Protein AF-A0A529LUB0-F1 (afdb_monomer_lite)

Radius of gyration: 24.1 Å; chains: 1; bounding box: 52×38×58 Å

pLDDT: mean 93.16, std 6.94, range [57.22, 97.5]

Structure (mmCIF, N/CA/C/O backbone):
data_AF-A0A529LUB0-F1
#
_entry.id   AF-A0A529LUB0-F1
#
loop_
_atom_site.group_PDB
_atom_site.id
_atom_site.type_symbol
_atom_site.label_atom_id
_atom_site.label_alt_id
_atom_site.label_comp_id
_atom_site.label_asym_id
_atom_site.label_entity_id
_atom_site.label_seq_id
_atom_site.pdbx_PDB_ins_code
_atom_site.Cartn_x
_atom_site.Cartn_y
_atom_site.Cartn_z
_atom_site.occupancy
_atom_site.B_iso_or_equiv
_atom_site.auth_seq_id
_atom_site.auth_comp_id
_atom_site.auth_asym_id
_atom_site.auth_atom_id
_atom_site.pdbx_PDB_model_num
ATOM 1 N N . PHE A 1 1 ? -7.857 15.208 21.594 1.00 70.44 1 PHE A N 1
ATOM 2 C CA . PHE A 1 1 ? -8.169 13.991 20.816 1.00 70.44 1 PHE A CA 1
ATOM 3 C C . PHE A 1 1 ? -9.590 13.548 21.158 1.00 70.44 1 PHE A C 1
ATOM 5 O O . PHE A 1 1 ? -9.972 13.723 22.309 1.00 70.44 1 PHE A O 1
ATOM 12 N N . GLY A 1 2 ? -10.378 13.069 20.185 1.00 84.44 2 GLY A N 1
ATOM 13 C CA . GLY A 1 2 ? -11.742 12.552 20.408 1.00 84.44 2 GLY A CA 1
ATOM 14 C C . GLY A 1 2 ? -11.768 11.057 20.763 1.00 84.44 2 GLY A C 1
ATOM 15 O O . GLY A 1 2 ? -10.728 10.397 20.701 1.00 84.44 2 GLY A O 1
ATOM 16 N N . THR A 1 3 ? -12.938 10.519 21.128 1.00 89.56 3 THR A N 1
ATOM 17 C CA . THR A 1 3 ? -13.107 9.078 21.397 1.00 89.56 3 THR A CA 1
ATOM 18 C C . THR A 1 3 ? -12.986 8.266 20.108 1.00 89.56 3 THR A C 1
ATOM 20 O O . THR A 1 3 ? -13.558 8.625 19.083 1.00 89.56 3 THR A O 1
ATOM 23 N N . ARG A 1 4 ? -12.248 7.152 20.150 1.00 91.06 4 ARG A N 1
ATOM 24 C CA . ARG A 1 4 ? -11.981 6.303 18.979 1.00 91.06 4 ARG A CA 1
ATOM 25 C C . ARG A 1 4 ? -12.997 5.164 18.854 1.00 91.06 4 ARG A C 1
ATOM 27 O O . ARG A 1 4 ? -13.138 4.374 19.786 1.00 91.06 4 ARG A O 1
ATOM 34 N N . CYS A 1 5 ? -13.550 4.969 17.659 1.00 91.50 5 CYS A N 1
ATOM 35 C CA . CYS A 1 5 ? -14.194 3.713 17.255 1.00 91.50 5 CYS A CA 1
ATOM 36 C C . CYS A 1 5 ? -13.247 2.880 16.374 1.00 91.50 5 CYS A C 1
ATOM 38 O O . CYS A 1 5 ? -12.452 3.425 15.611 1.00 91.50 5 CYS A O 1
ATOM 40 N N . GLU A 1 6 ? -13.319 1.554 16.479 1.00 92.94 6 GLU A N 1
ATOM 41 C CA . GLU A 1 6 ? -12.542 0.617 15.657 1.00 92.94 6 GLU A CA 1
ATOM 42 C C . GLU A 1 6 ? -13.488 -0.180 14.754 1.00 92.94 6 GLU A C 1
ATOM 44 O O . GLU A 1 6 ? -14.372 -0.865 15.265 1.00 92.94 6 GLU A O 1
ATOM 49 N N . ILE A 1 7 ? -13.303 -0.120 13.431 1.00 94.25 7 ILE A N 1
ATOM 50 C CA . ILE A 1 7 ? -14.084 -0.906 12.463 1.00 94.25 7 ILE A CA 1
ATOM 51 C C . ILE A 1 7 ? -13.266 -2.137 12.061 1.00 94.25 7 ILE A C 1
ATOM 53 O O . ILE A 1 7 ? -12.143 -2.003 11.581 1.00 94.25 7 ILE A O 1
ATOM 57 N N . LYS A 1 8 ? -13.820 -3.337 12.258 1.00 91.94 8 LYS A N 1
ATOM 58 C CA . LYS A 1 8 ? -13.161 -4.617 11.949 1.00 91.94 8 LYS A CA 1
ATOM 59 C C . LYS A 1 8 ? -13.762 -5.310 10.723 1.00 91.94 8 LYS A C 1
ATOM 61 O O . LYS A 1 8 ? -14.879 -5.005 10.314 1.00 91.94 8 LYS A O 1
ATOM 66 N N . ASN A 1 9 ? -13.027 -6.301 10.208 1.00 87.38 9 ASN A N 1
ATOM 67 C CA . ASN A 1 9 ? -13.422 -7.204 9.116 1.00 87.38 9 ASN A CA 1
ATOM 68 C C . ASN A 1 9 ? -13.699 -6.491 7.782 1.00 87.38 9 ASN A C 1
ATOM 70 O O . ASN A 1 9 ? -14.726 -6.711 7.140 1.00 87.38 9 ASN A O 1
ATOM 74 N N . MET A 1 10 ? -12.767 -5.633 7.369 1.00 92.38 10 MET A N 1
ATOM 75 C CA . MET A 1 10 ? -12.825 -4.937 6.086 1.00 92.38 10 MET A CA 1
ATOM 76 C C . MET A 1 10 ? -12.098 -5.735 5.004 1.00 92.38 10 MET A C 1
ATOM 78 O O . MET A 1 10 ? -10.902 -5.975 5.117 1.00 92.38 10 MET A O 1
ATOM 82 N N . ASN A 1 11 ? -12.813 -6.099 3.937 1.00 90.56 11 ASN A N 1
ATOM 83 C CA . ASN A 1 11 ? -12.300 -6.997 2.890 1.00 90.56 11 ASN A CA 1
ATOM 84 C C . ASN A 1 11 ? -11.990 -6.291 1.555 1.00 90.56 11 ASN A C 1
ATOM 86 O O . ASN A 1 11 ? -11.699 -6.947 0.562 1.00 90.56 11 ASN A O 1
ATOM 90 N N . SER A 1 12 ? -12.127 -4.965 1.480 1.00 92.56 12 SER A N 1
ATOM 91 C CA . SER A 1 12 ? -11.912 -4.204 0.243 1.00 92.56 12 SER A CA 1
ATOM 92 C C . SER A 1 12 ? -11.549 -2.760 0.553 1.00 92.56 12 SER A C 1
ATOM 94 O O . SER A 1 12 ? -12.183 -2.145 1.409 1.00 92.56 12 SER A O 1
ATOM 96 N N . ILE A 1 13 ? -10.611 -2.188 -0.207 1.00 93.44 13 ILE A N 1
ATOM 97 C CA . ILE A 1 13 ? -10.250 -0.763 -0.131 1.00 93.44 13 ILE A CA 1
ATOM 98 C C . ILE A 1 13 ? -11.478 0.129 -0.370 1.00 93.44 13 ILE A C 1
ATOM 100 O O . ILE A 1 13 ? -11.678 1.111 0.342 1.00 93.44 13 ILE A O 1
ATOM 104 N N . ARG A 1 14 ? -12.367 -0.258 -1.297 1.00 93.06 14 ARG A N 1
ATOM 105 C CA . ARG A 1 14 ? -13.628 0.459 -1.539 1.00 93.06 14 ARG A CA 1
ATOM 106 C C . ARG A 1 14 ? -14.510 0.482 -0.292 1.00 93.06 14 ARG A C 1
ATOM 108 O O . ARG A 1 14 ? -15.039 1.529 0.067 1.00 93.06 14 ARG A O 1
ATOM 115 N N . PHE A 1 15 ? -14.653 -0.664 0.373 1.00 94.38 15 PHE A N 1
ATOM 116 C CA . PHE A 1 15 ? -15.431 -0.759 1.607 1.00 94.38 15 PHE A CA 1
ATOM 117 C C . PHE A 1 15 ? -14.772 0.010 2.750 1.00 94.38 15 PHE A C 1
ATOM 119 O O . PHE A 1 15 ? -15.487 0.616 3.538 1.00 94.38 15 PHE A O 1
ATOM 126 N N . ILE A 1 16 ? -13.437 0.039 2.824 1.00 95.81 16 ILE A N 1
ATOM 127 C CA . ILE A 1 16 ? -12.700 0.866 3.792 1.00 95.81 16 ILE A CA 1
ATOM 128 C C . ILE A 1 16 ? -13.075 2.338 3.616 1.00 95.81 16 ILE A C 1
ATOM 130 O O . ILE A 1 16 ? -13.488 2.967 4.588 1.00 95.81 16 ILE A O 1
ATOM 134 N N . GLY A 1 17 ? -13.022 2.861 2.387 1.00 95.75 17 GLY A N 1
ATOM 135 C CA . GLY A 1 17 ? -13.436 4.237 2.097 1.00 95.75 17 GLY A CA 1
ATOM 136 C C . GLY A 1 17 ? -14.883 4.519 2.513 1.00 95.75 17 GLY A C 1
ATOM 137 O O . GLY A 1 17 ? -15.139 5.462 3.258 1.00 95.75 17 GLY A O 1
ATOM 138 N N . GLN A 1 18 ? -15.821 3.653 2.119 1.00 95.31 18 GLN A N 1
ATOM 139 C CA . GLN A 1 18 ? -17.240 3.801 2.475 1.00 95.31 18 GLN A CA 1
ATOM 140 C C . GLN A 1 18 ? -17.488 3.754 3.989 1.00 95.31 18 GLN A C 1
ATOM 142 O O . GLN A 1 18 ? -18.268 4.546 4.514 1.00 95.31 18 GLN A O 1
ATOM 147 N N . ALA A 1 19 ? -16.819 2.847 4.699 1.00 96.31 19 ALA A N 1
ATOM 148 C CA . ALA A 1 19 ? -16.951 2.706 6.142 1.00 96.31 19 ALA A CA 1
ATOM 149 C C . ALA A 1 19 ? -16.396 3.926 6.890 1.00 96.31 19 ALA A C 1
ATOM 151 O O . ALA A 1 19 ? -17.021 4.382 7.846 1.00 96.31 19 ALA A O 1
ATOM 152 N N . ILE A 1 20 ? -15.262 4.477 6.435 1.00 96.25 20 ILE A N 1
ATOM 153 C CA . ILE A 1 20 ? -14.685 5.715 6.977 1.00 96.25 20 ILE A CA 1
ATOM 154 C C . ILE A 1 20 ? -15.647 6.882 6.762 1.00 96.25 20 ILE A C 1
ATOM 156 O O . ILE A 1 20 ? -15.934 7.610 7.710 1.00 96.25 20 ILE A O 1
ATOM 160 N N . GLU A 1 21 ? -16.177 7.047 5.548 1.00 96.56 21 GLU A N 1
ATOM 161 C CA . GLU A 1 21 ? -17.132 8.117 5.253 1.00 96.56 21 GLU A CA 1
ATOM 162 C C . GLU A 1 21 ? -18.394 8.026 6.113 1.00 96.56 21 GLU A C 1
ATOM 164 O O . GLU A 1 21 ? -18.839 9.030 6.675 1.00 96.56 21 GLU A O 1
ATOM 169 N N . TYR A 1 22 ? -18.977 6.831 6.221 1.00 96.50 22 TYR A N 1
ATOM 170 C CA . TYR A 1 22 ? -20.171 6.619 7.029 1.00 96.50 22 TYR A CA 1
ATOM 171 C C . TYR A 1 22 ? -19.900 6.912 8.509 1.00 96.50 22 TYR A C 1
ATOM 173 O O . TYR A 1 22 ? -20.654 7.649 9.144 1.00 96.50 22 TYR A O 1
ATOM 181 N N . GLU A 1 23 ? -18.815 6.367 9.063 1.00 96.25 23 GLU A N 1
ATOM 182 C CA . GLU A 1 23 ? -18.490 6.531 10.480 1.00 96.25 23 GLU A CA 1
ATOM 183 C C . GLU A 1 23 ? -18.139 7.981 10.822 1.00 96.25 23 GLU A C 1
ATOM 185 O O . GLU A 1 23 ? -18.555 8.470 11.870 1.00 96.25 23 GLU A O 1
ATOM 190 N N . ALA A 1 24 ? -17.457 8.696 9.923 1.00 96.31 24 ALA A N 1
ATOM 191 C CA . ALA A 1 24 ? -17.209 10.124 10.082 1.00 96.31 24 ALA A CA 1
ATOM 192 C C . ALA A 1 24 ? -18.528 10.908 10.175 1.00 96.31 24 ALA A C 1
ATOM 194 O O . ALA A 1 24 ? -18.720 11.661 11.128 1.00 96.31 24 ALA A O 1
ATOM 195 N N . ARG A 1 25 ? -19.473 10.683 9.247 1.00 97.06 25 ARG A N 1
ATOM 196 C CA . ARG A 1 25 ? -20.797 11.338 9.274 1.00 97.06 25 ARG A CA 1
ATOM 197 C C . ARG A 1 25 ? -21.584 10.988 10.539 1.00 97.06 25 ARG A C 1
ATOM 199 O O . ARG A 1 25 ? -22.161 11.879 11.155 1.00 97.06 25 ARG A O 1
ATOM 206 N N . ARG A 1 26 ? -21.572 9.718 10.961 1.00 96.06 26 ARG A N 1
ATOM 207 C CA . ARG A 1 26 ? -22.213 9.268 12.207 1.00 96.06 26 ARG A CA 1
ATOM 208 C C . ARG A 1 26 ? -21.646 10.001 13.422 1.00 96.06 26 ARG A C 1
ATOM 210 O O . ARG A 1 26 ? -22.413 10.471 14.258 1.00 96.06 26 ARG A O 1
ATOM 217 N N . GLN A 1 27 ? -20.320 10.063 13.545 1.00 96.25 27 GLN A N 1
ATOM 218 C CA . GLN A 1 27 ? -19.684 10.699 14.697 1.00 96.25 27 GLN A CA 1
ATOM 219 C C . GLN A 1 27 ? -19.939 12.206 14.721 1.00 96.25 27 GLN A C 1
ATOM 221 O O . GLN A 1 27 ? -20.220 12.742 15.788 1.00 96.25 27 GLN A O 1
ATOM 226 N N . ILE A 1 28 ? -19.903 12.869 13.561 1.00 96.44 28 ILE A N 1
ATOM 227 C CA . ILE A 1 28 ? -20.263 14.287 13.436 1.00 96.44 28 ILE A CA 1
ATOM 228 C C . ILE A 1 28 ? -21.692 14.517 13.940 1.00 96.44 28 ILE A C 1
ATOM 230 O O . ILE A 1 28 ? -21.871 15.322 14.845 1.00 96.44 28 ILE A O 1
ATOM 234 N N . ALA A 1 29 ? -22.675 13.756 13.446 1.00 97.06 29 ALA A N 1
ATOM 235 C CA . ALA A 1 29 ? -24.076 13.919 13.842 1.00 97.06 29 ALA A CA 1
ATOM 236 C C . ALA A 1 29 ? -24.286 13.767 15.360 1.00 97.06 29 ALA A C 1
ATOM 238 O O . ALA A 1 29 ? -24.912 14.612 15.989 1.00 97.06 29 ALA A O 1
ATOM 239 N N . ILE A 1 30 ? -23.694 12.735 15.979 1.00 95.94 30 ILE A N 1
ATOM 240 C CA . ILE A 1 30 ? -23.800 12.530 17.435 1.00 95.94 30 ILE A CA 1
ATOM 241 C C . ILE A 1 30 ? -23.199 13.711 18.210 1.00 95.94 30 ILE A C 1
ATOM 243 O O . ILE A 1 30 ? -23.741 14.106 19.240 1.00 95.94 30 ILE A O 1
ATOM 247 N N . LEU A 1 31 ? -22.069 14.252 17.748 1.00 95.94 31 LEU A N 1
ATOM 248 C CA . LEU A 1 31 ? -21.401 15.375 18.406 1.00 95.94 31 LEU A CA 1
ATOM 249 C C . LEU A 1 31 ? -22.172 16.691 18.229 1.00 95.94 31 LEU A C 1
ATOM 251 O O . LEU A 1 31 ? -22.258 17.466 19.179 1.00 95.94 31 LEU A O 1
ATOM 255 N N . GLU A 1 32 ? -22.740 16.938 17.048 1.00 96.88 32 GLU A N 1
ATOM 256 C CA . GLU A 1 32 ? -23.552 18.128 16.757 1.00 96.88 32 GLU A CA 1
ATOM 257 C C . GLU A 1 32 ? -24.873 18.136 17.541 1.00 96.88 32 GLU A C 1
ATOM 259 O O . GLU A 1 32 ? -25.291 19.192 18.014 1.00 96.88 32 GLU A O 1
ATOM 264 N N . ASP A 1 33 ? -25.459 16.963 17.794 1.00 96.88 33 ASP A N 1
ATOM 265 C CA . ASP A 1 33 ? -26.644 16.794 18.648 1.00 96.88 33 ASP A CA 1
ATOM 266 C C . ASP A 1 33 ? -26.334 16.921 20.160 1.00 96.88 33 ASP A C 1
ATOM 268 O O . ASP A 1 33 ? -27.202 16.714 21.011 1.00 96.88 33 ASP A O 1
ATOM 272 N N . GLY A 1 34 ? -25.090 17.253 20.530 1.00 95.81 34 GLY A N 1
ATOM 273 C CA . GLY A 1 34 ? -24.645 17.389 21.922 1.00 95.81 34 GLY A CA 1
ATOM 274 C C . GLY A 1 34 ? -24.397 16.055 22.637 1.00 95.81 34 GLY A C 1
ATOM 275 O O . GLY A 1 34 ? -24.212 16.026 23.858 1.00 95.81 34 GLY A O 1
ATOM 276 N N . GLY A 1 35 ? -24.393 14.950 21.891 1.00 94.81 35 GLY A N 1
ATOM 277 C CA . GLY A 1 35 ? -24.074 13.615 22.377 1.00 94.81 35 GLY A CA 1
ATOM 278 C C . GLY A 1 35 ? -22.575 13.392 22.589 1.00 94.81 35 GLY A C 1
ATOM 279 O O . GLY A 1 35 ? -21.739 14.293 22.490 1.00 94.81 35 GLY A O 1
ATOM 280 N N . LYS A 1 36 ? -22.214 12.147 22.908 1.00 93.62 36 LYS A N 1
ATOM 281 C CA . LYS A 1 36 ? -20.822 11.722 23.096 1.00 93.62 36 LYS A CA 1
ATOM 282 C C . LYS A 1 36 ? -20.561 10.446 22.313 1.00 93.62 36 LYS A C 1
ATOM 284 O O . LYS A 1 36 ? -21.435 9.595 22.196 1.00 93.62 36 LYS A O 1
ATOM 289 N N . ILE A 1 37 ? -19.349 10.329 21.781 1.00 93.12 37 ILE A N 1
ATOM 290 C CA . ILE A 1 37 ? -18.900 9.109 21.112 1.00 93.12 37 ILE A CA 1
ATOM 291 C C . ILE A 1 37 ? -18.398 8.129 22.162 1.00 93.12 37 ILE A C 1
ATOM 293 O O . ILE A 1 37 ? -17.471 8.449 22.912 1.00 93.12 37 ILE A O 1
ATOM 297 N N . ASP A 1 38 ? -18.978 6.935 22.161 1.00 90.38 38 ASP A N 1
ATOM 298 C CA . ASP A 1 38 ? -18.512 5.808 22.956 1.00 90.38 38 ASP A CA 1
ATOM 299 C C . ASP A 1 38 ? -17.398 5.045 22.235 1.00 90.38 38 ASP A C 1
ATOM 301 O O . ASP A 1 38 ? -17.337 4.959 21.003 1.00 90.38 38 ASP A O 1
ATOM 305 N N . GLN A 1 39 ? -16.496 4.455 23.014 1.00 89.88 39 GLN A N 1
ATOM 306 C CA . GLN A 1 39 ? -15.446 3.611 22.466 1.00 89.88 39 GLN A CA 1
ATOM 307 C C . GLN A 1 39 ? -16.019 2.239 22.085 1.00 89.88 39 GLN A C 1
ATOM 309 O O . GLN A 1 39 ? -16.287 1.385 22.929 1.00 89.88 39 GLN A O 1
ATOM 314 N N . GLU A 1 40 ? -16.155 1.997 20.783 1.00 89.56 40 GLU A N 1
ATOM 315 C CA . GLU A 1 40 ? -16.834 0.812 20.254 1.00 89.56 40 GLU A CA 1
ATOM 316 C C . GLU A 1 40 ? -15.949 -0.007 19.312 1.00 89.56 40 GLU A C 1
ATOM 318 O O . GLU A 1 40 ? -15.074 0.521 18.617 1.00 89.56 40 GLU A O 1
ATOM 323 N N . THR A 1 41 ? -16.222 -1.316 19.253 1.00 90.75 41 THR A N 1
ATOM 324 C CA 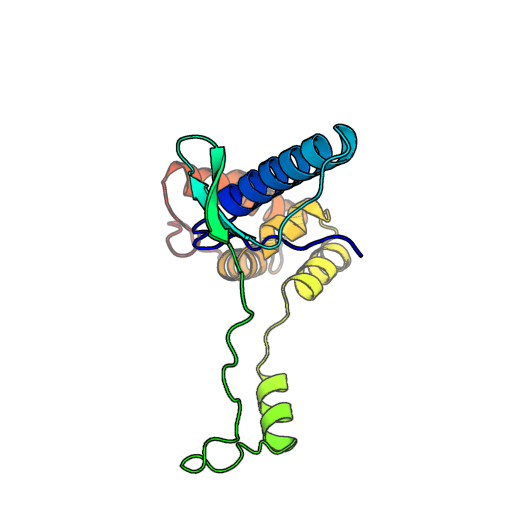. THR A 1 41 ? -15.822 -2.147 18.108 1.00 90.75 41 THR A CA 1
ATOM 325 C C . THR A 1 41 ? -17.021 -2.295 17.181 1.00 90.75 41 THR A C 1
ATOM 327 O O . THR A 1 41 ? -18.066 -2.807 17.592 1.00 90.75 41 THR A O 1
ATOM 330 N N . ARG A 1 42 ? -16.870 -1.861 15.934 1.00 93.06 42 ARG A N 1
ATOM 331 C CA . ARG A 1 42 ? -17.923 -1.822 14.920 1.00 93.06 42 ARG A CA 1
ATOM 332 C C . ARG A 1 42 ? -17.572 -2.738 13.747 1.00 93.06 42 ARG A C 1
ATOM 334 O O . ARG A 1 42 ? -16.416 -3.104 13.539 1.00 93.06 42 ARG A O 1
ATOM 341 N N . LEU A 1 43 ? -18.584 -3.120 12.984 1.00 94.19 43 LEU A N 1
ATOM 342 C CA . LEU A 1 43 ? -18.460 -3.815 11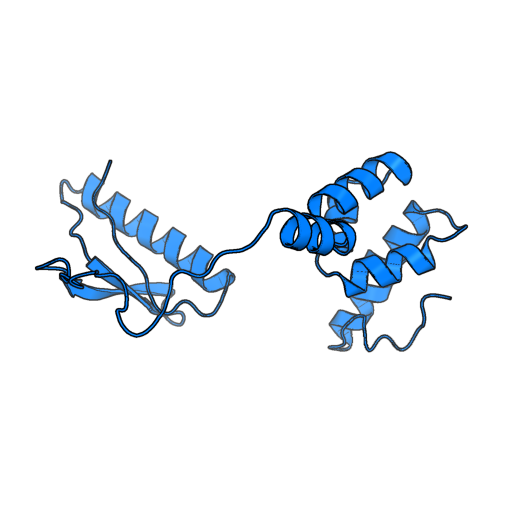.703 1.00 94.19 43 LEU A CA 1
ATOM 343 C C . LEU A 1 43 ? -19.061 -2.961 10.600 1.00 94.19 43 LEU A C 1
ATOM 345 O O . LEU A 1 43 ? -19.938 -2.149 10.877 1.00 94.19 43 LEU A O 1
ATOM 349 N N . PHE A 1 44 ? -18.653 -3.202 9.361 1.00 95.19 44 PHE A N 1
ATOM 350 C CA . PHE A 1 44 ? -19.271 -2.603 8.184 1.00 95.19 44 PHE A CA 1
ATOM 351 C C . PHE A 1 44 ? -20.187 -3.609 7.477 1.00 95.19 44 PHE A C 1
ATOM 353 O O . PHE A 1 44 ? -19.792 -4.752 7.243 1.00 95.19 44 PHE A O 1
ATOM 360 N N . ASP A 1 45 ? -21.411 -3.192 7.150 1.00 93.19 45 ASP A N 1
ATOM 361 C CA . ASP A 1 45 ? -22.330 -3.935 6.286 1.00 93.19 45 ASP A CA 1
ATOM 362 C C . ASP A 1 45 ? -22.258 -3.357 4.862 1.00 93.19 45 ASP A C 1
ATOM 364 O O . ASP A 1 45 ? -22.796 -2.273 4.622 1.00 93.19 45 ASP A O 1
ATOM 368 N N . PRO A 1 46 ? -21.623 -4.049 3.898 1.00 90.38 46 PRO A N 1
ATOM 369 C CA . PRO A 1 46 ? -21.472 -3.539 2.539 1.00 90.38 46 PRO A CA 1
ATOM 370 C C . PRO A 1 46 ? -22.783 -3.508 1.744 1.00 90.38 46 PRO A C 1
ATOM 372 O O . PRO A 1 46 ? -22.851 -2.801 0.742 1.00 90.38 46 PRO A O 1
ATOM 375 N N . ASN A 1 47 ? -23.815 -4.250 2.164 1.00 91.62 47 ASN A N 1
ATOM 376 C CA . ASN A 1 47 ? -25.115 -4.239 1.489 1.00 91.62 47 ASN A CA 1
ATOM 377 C C . ASN A 1 47 ? -25.907 -2.980 1.844 1.00 91.62 47 ASN A C 1
ATOM 379 O O . ASN A 1 47 ? -26.621 -2.442 1.003 1.00 91.62 47 ASN A O 1
ATOM 383 N N . LYS A 1 48 ? -25.780 -2.520 3.093 1.00 93.06 48 LYS A N 1
ATOM 384 C CA . LYS A 1 48 ? -26.458 -1.315 3.591 1.00 93.06 48 LYS A CA 1
ATOM 385 C C . LYS A 1 48 ? -25.593 -0.061 3.499 1.00 93.06 48 LYS A C 1
ATOM 387 O O . LYS A 1 48 ? -26.127 1.038 3.460 1.00 93.06 48 LYS A O 1
ATOM 392 N N . GLY A 1 49 ? -24.271 -0.220 3.440 1.00 92.44 49 GLY A N 1
ATOM 393 C CA . GLY A 1 49 ? -23.320 0.888 3.472 1.00 92.44 49 GLY A CA 1
ATOM 394 C C . GLY A 1 49 ? -23.196 1.532 4.855 1.00 92.44 49 GLY A C 1
ATOM 395 O O . GLY A 1 49 ? -22.921 2.724 4.941 1.00 92.44 49 GLY A O 1
ATOM 396 N N . GLU A 1 50 ? -23.406 0.765 5.928 1.00 93.75 50 GLU A N 1
ATOM 397 C CA . GLU A 1 50 ? -23.516 1.282 7.299 1.00 93.75 50 GLU A CA 1
ATOM 398 C C . GLU A 1 50 ? -22.556 0.573 8.257 1.00 93.75 50 GLU A C 1
ATOM 400 O O . GLU A 1 50 ? -22.231 -0.607 8.087 1.00 93.75 50 GLU A O 1
ATOM 405 N N . THR A 1 51 ? -22.133 1.271 9.315 1.00 93.62 51 THR A N 1
ATOM 406 C CA . THR A 1 51 ? -21.432 0.645 10.439 1.00 93.62 51 THR A CA 1
ATOM 407 C C . THR A 1 51 ? -22.419 0.201 11.512 1.00 93.62 51 THR A C 1
ATOM 409 O O . THR A 1 51 ? -23.319 0.943 11.902 1.00 93.62 51 THR A O 1
ATOM 412 N N . ARG A 1 52 ? -22.219 -0.997 12.062 1.00 91.81 52 ARG A N 1
ATOM 413 C CA . ARG A 1 52 ? -23.001 -1.540 13.180 1.00 91.81 52 ARG A CA 1
ATOM 414 C C . ARG A 1 52 ? -22.112 -1.800 14.387 1.00 91.81 52 ARG A C 1
ATOM 416 O O . ARG A 1 52 ? -21.009 -2.325 14.235 1.00 91.81 52 ARG A O 1
ATOM 423 N N . SER A 1 53 ? -22.593 -1.463 15.581 1.00 89.88 53 SER A N 1
ATOM 424 C CA . SER A 1 53 ? -21.891 -1.807 16.822 1.00 89.88 53 SER A CA 1
ATOM 425 C C . SER A 1 53 ? -21.929 -3.325 17.020 1.00 89.88 53 SER A C 1
ATOM 427 O O . SER A 1 53 ? -22.964 -3.952 16.791 1.00 89.88 53 SER A O 1
ATOM 429 N N . MET A 1 54 ? -20.796 -3.931 17.377 1.00 80.81 54 MET A N 1
ATOM 430 C CA . MET A 1 54 ? -20.729 -5.357 17.719 1.00 80.81 54 MET A CA 1
ATOM 431 C C . MET A 1 54 ? -20.705 -5.552 19.238 1.00 80.81 54 MET A C 1
ATOM 433 O O . MET A 1 54 ? -21.407 -6.413 19.756 1.00 80.81 54 MET A O 1
ATOM 437 N N . ARG A 1 55 ? -19.881 -4.766 19.940 1.00 74.88 55 ARG A N 1
ATOM 438 C CA . ARG A 1 55 ? -19.729 -4.790 21.400 1.00 74.88 55 ARG A CA 1
ATOM 439 C C . ARG A 1 55 ? -19.267 -3.422 21.902 1.00 74.88 55 ARG A C 1
ATOM 441 O O . ARG A 1 55 ? -18.396 -2.807 21.269 1.00 74.88 55 ARG A O 1
ATOM 448 N N . SER A 1 56 ? -19.786 -2.987 23.049 1.00 65.38 56 SER A N 1
ATOM 449 C CA . SER A 1 56 ? -19.165 -1.921 23.837 1.00 65.38 56 SER A CA 1
ATOM 450 C C . SER A 1 56 ? -17.817 -2.433 24.352 1.00 65.38 56 SER A C 1
ATOM 452 O O . SER A 1 56 ? -17.692 -3.576 24.798 1.00 65.38 56 SER A O 1
ATOM 454 N N . LYS A 1 57 ? -16.756 -1.629 24.228 1.00 61.62 57 LYS A N 1
ATOM 455 C CA . LYS A 1 57 ? -15.502 -1.913 24.937 1.00 61.62 57 LYS A CA 1
ATOM 456 C C . LYS A 1 57 ? -15.673 -1.383 26.359 1.00 61.62 57 LYS A C 1
ATOM 458 O O . LYS A 1 57 ? -15.239 -0.274 26.635 1.00 61.62 57 LYS A O 1
ATOM 463 N N . GLU A 1 58 ? -16.340 -2.140 27.226 1.00 57.22 58 GLU A N 1
ATOM 464 C CA . GLU A 1 58 ? -16.428 -1.765 28.646 1.00 57.22 58 GLU A CA 1
ATOM 465 C C . GLU A 1 58 ? -15.065 -1.889 29.346 1.00 57.22 58 GLU A C 1
ATOM 467 O O . GLU A 1 58 ? -14.767 -1.094 30.229 1.00 57.22 58 GLU A O 1
ATOM 472 N N . GLU A 1 59 ? -14.174 -2.773 28.874 1.00 57.75 59 GLU A N 1
ATOM 473 C CA . GLU A 1 59 ? -12.812 -2.911 29.402 1.00 57.75 59 GLU A CA 1
ATOM 474 C C . GLU A 1 59 ? -11.808 -3.189 28.268 1.00 57.75 59 GLU A C 1
ATOM 476 O O . GLU A 1 59 ? -12.054 -3.989 27.358 1.00 57.75 59 GLU A O 1
ATOM 481 N N . ALA A 1 60 ? -10.662 -2.501 28.276 1.00 65.69 60 ALA A N 1
ATOM 482 C CA . ALA A 1 60 ? -9.550 -2.855 27.399 1.00 65.69 60 ALA A CA 1
ATOM 483 C C . ALA A 1 60 ? -9.009 -4.226 27.830 1.00 65.69 60 ALA A C 1
ATOM 485 O O . ALA A 1 60 ? -8.678 -4.409 28.997 1.00 65.69 60 ALA A O 1
ATOM 486 N N . HIS A 1 61 ? -8.921 -5.189 26.906 1.00 71.06 61 HIS A N 1
ATOM 487 C CA . HIS A 1 61 ? -8.367 -6.502 27.232 1.00 71.06 61 HIS A CA 1
ATOM 488 C C . HIS A 1 61 ? -6.907 -6.355 27.671 1.00 71.06 61 HIS A C 1
ATOM 490 O O . HIS A 1 61 ? -6.063 -5.927 26.879 1.00 71.06 61 HIS A O 1
ATOM 496 N N . ASP A 1 62 ? -6.620 -6.724 28.918 1.00 87.06 62 ASP A N 1
ATOM 497 C CA . ASP A 1 62 ? -5.253 -6.878 29.392 1.00 87.06 62 ASP A CA 1
ATOM 498 C C . ASP A 1 62 ? -4.669 -8.169 28.803 1.00 87.06 62 ASP A C 1
ATOM 500 O O . ASP A 1 62 ? -4.950 -9.282 29.254 1.00 87.06 62 ASP A O 1
ATOM 504 N N . TYR A 1 63 ? -3.880 -8.010 27.740 1.00 90.06 63 TYR A N 1
ATOM 505 C CA . TYR A 1 63 ? -3.200 -9.118 27.073 1.00 90.06 63 TYR A CA 1
ATOM 506 C C . TYR A 1 63 ? -2.008 -9.656 27.871 1.00 90.06 63 TYR A C 1
ATOM 508 O O . TYR A 1 63 ? -1.457 -10.679 27.473 1.00 90.06 63 TYR A O 1
ATOM 516 N N . ARG A 1 64 ? -1.626 -9.014 28.990 1.00 94.31 64 ARG A N 1
ATOM 517 C CA . ARG A 1 64 ? -0.524 -9.432 29.873 1.00 94.31 64 ARG A CA 1
ATOM 518 C C . ARG A 1 64 ? 0.749 -9.745 29.086 1.00 94.31 64 ARG A C 1
ATOM 520 O O . ARG A 1 64 ? 1.318 -10.823 29.225 1.00 94.31 64 ARG A O 1
ATOM 527 N N . TYR A 1 65 ? 1.152 -8.815 28.218 1.00 94.69 65 TYR A N 1
ATOM 528 C CA . TYR A 1 65 ? 2.348 -8.966 27.391 1.00 94.69 65 TYR A CA 1
ATOM 529 C C . TYR A 1 65 ? 3.573 -9.284 28.256 1.00 94.69 65 TYR A C 1
ATOM 531 O O . TYR A 1 65 ? 3.876 -8.563 29.206 1.00 94.69 65 TYR A O 1
ATOM 539 N N . PHE A 1 66 ? 4.292 -10.340 27.890 1.00 96.31 66 PHE A N 1
ATOM 540 C CA . PHE A 1 66 ? 5.592 -10.699 28.441 1.00 96.31 66 PHE A CA 1
ATOM 541 C C . PHE A 1 66 ? 6.451 -11.304 27.320 1.00 96.31 66 PHE A C 1
ATOM 543 O O . PHE A 1 66 ? 5.885 -11.798 26.340 1.00 96.31 66 PHE A O 1
ATOM 550 N N . PRO A 1 67 ? 7.791 -11.233 27.410 1.00 96.56 67 PRO A N 1
ATOM 551 C CA . PRO A 1 67 ? 8.663 -11.914 26.461 1.00 96.56 67 PRO A CA 1
ATOM 552 C C . PRO A 1 67 ? 8.371 -13.412 26.473 1.00 96.56 67 PRO A C 1
ATOM 554 O O . PRO A 1 67 ? 8.320 -14.010 27.547 1.00 96.56 67 PRO A O 1
ATOM 557 N N . ASP A 1 68 ? 8.176 -13.992 25.292 1.00 96.69 68 ASP A N 1
ATOM 558 C CA . ASP A 1 68 ? 7.974 -15.430 25.154 1.00 96.69 68 ASP A CA 1
ATOM 559 C C . ASP A 1 68 ? 9.232 -16.162 25.671 1.00 96.69 68 ASP A C 1
ATOM 561 O O . ASP A 1 68 ? 10.308 -15.975 25.103 1.00 96.69 68 ASP A O 1
ATOM 565 N N . PRO A 1 69 ? 9.149 -16.934 26.771 1.00 96.38 69 PRO A N 1
ATOM 566 C CA . PRO A 1 69 ? 10.313 -17.542 27.408 1.00 96.38 69 PRO A CA 1
ATOM 567 C C . PRO A 1 69 ? 10.877 -18.707 26.592 1.00 96.38 69 PRO A C 1
ATOM 569 O O . PRO A 1 69 ? 12.023 -19.097 26.818 1.00 96.38 69 PRO A O 1
ATOM 572 N N . ASP A 1 70 ? 10.089 -19.245 25.656 1.00 97.31 70 ASP A N 1
ATOM 573 C CA . ASP A 1 70 ? 10.494 -20.332 24.769 1.00 97.31 70 ASP A CA 1
ATOM 574 C C . ASP A 1 70 ? 11.245 -19.805 23.532 1.00 97.31 70 ASP A C 1
ATOM 576 O O . ASP A 1 70 ? 11.885 -20.577 22.812 1.00 97.31 70 ASP A O 1
ATOM 580 N N . LEU A 1 71 ? 11.208 -18.488 23.291 1.00 97.19 71 LEU A N 1
ATOM 581 C CA . LEU A 1 71 ? 11.876 -17.828 22.174 1.00 97.19 71 LEU A CA 1
ATOM 582 C C . LEU A 1 71 ? 12.983 -16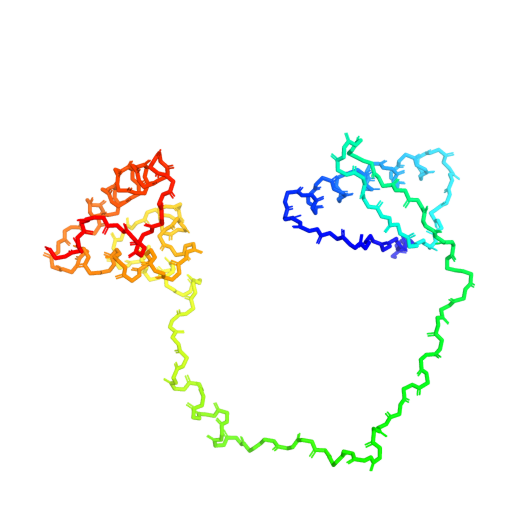.900 22.677 1.00 97.19 71 LEU A C 1
ATOM 584 O O . LEU A 1 71 ? 12.744 -15.887 23.334 1.00 97.19 71 LEU A O 1
ATOM 588 N N . LEU A 1 72 ? 14.224 -17.212 22.303 1.00 96.81 72 LEU A N 1
ATOM 589 C CA . LEU A 1 72 ? 15.324 -16.267 22.471 1.00 96.81 72 LEU A CA 1
ATOM 590 C C . LEU A 1 72 ? 15.067 -15.002 21.629 1.00 96.81 72 LEU A C 1
ATOM 592 O O . LEU A 1 72 ? 14.418 -15.089 20.581 1.00 96.81 72 LEU A O 1
ATOM 596 N N . PRO A 1 73 ? 15.595 -13.835 22.044 1.00 96.31 73 PRO A N 1
ATOM 597 C CA . PRO A 1 73 ? 15.540 -12.630 21.230 1.00 96.31 73 PRO A CA 1
ATOM 598 C C . PRO A 1 73 ? 16.069 -12.883 19.816 1.00 96.31 73 PRO A C 1
ATOM 600 O O . PRO A 1 73 ? 17.129 -13.480 19.630 1.00 96.31 73 PRO A O 1
ATOM 603 N N . LEU A 1 74 ? 15.317 -12.422 18.819 1.00 96.44 74 LEU A N 1
ATOM 604 C CA . LEU A 1 74 ? 15.736 -12.486 17.427 1.00 96.44 74 LEU A CA 1
ATOM 605 C C . LEU A 1 74 ? 16.680 -11.315 17.138 1.00 96.44 74 LEU A C 1
ATOM 607 O O . LEU A 1 74 ? 16.245 -10.165 17.087 1.00 96.44 74 LEU A O 1
ATOM 611 N N . GLU A 1 75 ? 17.963 -11.616 16.958 1.00 96.06 75 GLU A N 1
ATOM 612 C CA . GLU A 1 75 ? 19.002 -10.631 16.656 1.00 96.06 75 GLU A CA 1
ATOM 613 C C . GLU A 1 75 ? 19.414 -10.715 15.182 1.00 96.06 75 GLU A C 1
ATOM 615 O O . GLU A 1 75 ? 19.697 -11.795 14.662 1.00 96.06 75 GLU A O 1
ATOM 620 N N . PHE A 1 76 ? 19.466 -9.564 14.511 1.00 96.31 76 PHE A N 1
ATOM 621 C CA . PHE A 1 76 ? 20.001 -9.424 13.158 1.00 96.31 76 PHE A CA 1
ATOM 622 C C . PHE A 1 76 ? 21.243 -8.539 13.211 1.00 96.31 76 PHE A C 1
ATOM 624 O O . PHE A 1 76 ? 21.205 -7.463 13.812 1.00 96.31 76 PHE A O 1
ATOM 631 N N . ASP A 1 77 ? 22.335 -8.969 12.580 1.00 97.19 77 ASP A N 1
ATOM 632 C CA . ASP A 1 77 ? 23.508 -8.115 12.426 1.00 97.19 77 ASP A CA 1
ATOM 633 C C . ASP A 1 77 ? 23.327 -7.118 11.268 1.00 97.19 77 ASP A C 1
ATOM 635 O O . ASP A 1 77 ? 22.472 -7.266 10.390 1.00 97.19 77 ASP A O 1
ATOM 639 N N . GLN A 1 78 ? 24.139 -6.060 11.271 1.00 97.44 78 GLN A N 1
ATOM 640 C CA . GLN A 1 78 ? 24.073 -5.042 10.224 1.00 97.44 78 GLN A CA 1
ATOM 641 C C . GLN A 1 78 ? 24.462 -5.612 8.851 1.00 97.44 78 GLN A C 1
ATOM 643 O O . GLN A 1 78 ? 23.919 -5.185 7.837 1.00 97.44 78 GLN A O 1
ATOM 648 N N . ALA A 1 79 ? 25.353 -6.609 8.808 1.00 97.44 79 ALA A N 1
ATOM 649 C CA . ALA A 1 79 ? 25.787 -7.230 7.559 1.00 97.44 79 ALA A CA 1
ATOM 650 C C . ALA A 1 79 ? 24.627 -7.935 6.834 1.00 97.44 79 ALA A C 1
ATOM 652 O O . ALA A 1 79 ? 24.535 -7.863 5.608 1.00 97.44 79 ALA A O 1
ATOM 653 N N . TYR A 1 80 ? 23.722 -8.566 7.582 1.00 96.88 80 TYR A N 1
ATOM 654 C CA . TYR A 1 80 ? 22.500 -9.181 7.080 1.00 96.88 80 TYR A CA 1
ATOM 655 C C . TYR A 1 80 ? 21.543 -8.137 6.495 1.00 96.88 80 TYR A C 1
ATOM 657 O O . TYR A 1 80 ? 21.053 -8.302 5.377 1.00 96.88 80 TYR A O 1
ATOM 665 N N . VAL A 1 81 ? 21.318 -7.029 7.210 1.00 97.06 81 VAL A N 1
ATOM 666 C CA . VAL A 1 81 ? 20.466 -5.924 6.731 1.00 97.06 81 VAL A CA 1
ATOM 667 C C . VAL A 1 81 ? 21.045 -5.293 5.462 1.00 97.06 81 VAL A C 1
ATOM 669 O O . VAL A 1 81 ? 20.323 -5.094 4.485 1.00 97.06 81 VAL A O 1
ATOM 672 N N . ASP A 1 82 ? 22.354 -5.042 5.442 1.00 97.19 82 ASP A N 1
ATOM 673 C CA . ASP A 1 82 ? 23.055 -4.460 4.295 1.00 97.19 82 ASP A CA 1
ATOM 674 C C . ASP A 1 82 ? 23.044 -5.392 3.076 1.00 97.19 82 ASP A C 1
ATOM 676 O O . ASP A 1 82 ? 23.054 -4.922 1.938 1.00 97.19 82 ASP A O 1
ATOM 680 N N . ALA A 1 83 ? 23.038 -6.712 3.286 1.00 96.31 83 ALA A N 1
ATOM 681 C CA . ALA A 1 83 ? 22.879 -7.680 2.208 1.00 96.31 83 ALA A CA 1
ATOM 682 C C . ALA A 1 83 ? 21.472 -7.601 1.593 1.00 96.31 83 ALA A C 1
ATOM 684 O O . ALA A 1 83 ? 21.363 -7.470 0.378 1.00 96.31 83 ALA A O 1
ATOM 685 N N . LEU A 1 84 ? 20.413 -7.579 2.414 1.00 96.31 84 LEU A N 1
ATOM 686 C CA . LEU A 1 84 ? 19.029 -7.440 1.934 1.00 96.31 84 LEU A CA 1
ATOM 687 C C . LEU A 1 84 ? 18.795 -6.121 1.191 1.00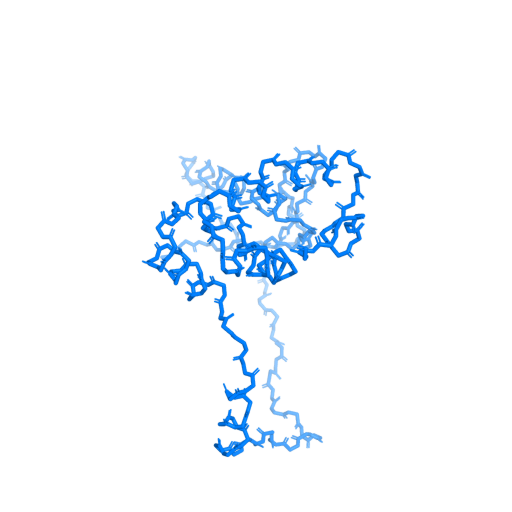 96.31 84 LEU A C 1
ATOM 689 O O . LEU A 1 84 ? 18.099 -6.093 0.178 1.00 96.31 84 LEU A O 1
ATOM 693 N N . ALA A 1 85 ? 19.390 -5.028 1.673 1.00 95.19 85 ALA A N 1
ATOM 694 C CA . ALA A 1 85 ? 19.254 -3.717 1.049 1.00 95.19 85 ALA A CA 1
ATOM 695 C C . ALA A 1 85 ? 19.821 -3.675 -0.382 1.00 95.19 85 ALA A C 1
ATOM 697 O O . ALA A 1 85 ? 19.320 -2.914 -1.205 1.00 95.19 85 ALA A O 1
ATOM 698 N N . LYS A 1 86 ? 20.834 -4.496 -0.701 1.00 95.31 86 LYS A N 1
ATOM 699 C CA . LYS A 1 86 ? 21.422 -4.576 -2.052 1.00 95.31 86 LYS A CA 1
ATOM 700 C C . LYS A 1 86 ? 20.503 -5.250 -3.068 1.00 95.31 86 LYS A C 1
ATOM 702 O O . LYS A 1 86 ? 20.581 -4.917 -4.247 1.00 95.31 86 LYS A O 1
ATOM 707 N N . ASP A 1 87 ? 19.653 -6.165 -2.611 1.00 93.25 87 ASP A N 1
ATOM 708 C CA . ASP A 1 87 ? 18.722 -6.914 -3.460 1.00 93.25 87 ASP A CA 1
ATOM 709 C C . ASP A 1 87 ? 17.341 -6.243 -3.554 1.00 93.25 87 ASP A C 1
ATOM 711 O O . ASP A 1 87 ? 16.466 -6.710 -4.288 1.00 93.25 87 ASP A O 1
ATOM 715 N N . LEU A 1 88 ? 17.126 -5.147 -2.814 1.00 93.19 88 LEU A N 1
ATOM 716 C CA . LEU A 1 88 ? 15.870 -4.411 -2.821 1.00 93.19 88 LEU A CA 1
ATOM 717 C C . LEU A 1 88 ? 15.676 -3.728 -4.190 1.00 93.19 88 LEU A C 1
ATOM 719 O O . LEU A 1 88 ? 16.486 -2.878 -4.570 1.00 93.19 88 LEU A O 1
ATOM 723 N N . PRO A 1 89 ? 14.615 -4.066 -4.946 1.00 91.81 89 PRO A N 1
ATOM 724 C CA . PRO A 1 89 ? 14.334 -3.398 -6.207 1.00 91.81 89 PRO A CA 1
ATOM 725 C C . PRO A 1 89 ? 13.912 -1.944 -5.977 1.00 91.81 89 PRO A C 1
ATOM 727 O O . PRO A 1 89 ? 13.473 -1.565 -4.891 1.00 91.81 89 PRO A O 1
ATOM 730 N N . GLU A 1 90 ? 13.991 -1.144 -7.040 1.00 94.69 90 GLU A N 1
ATOM 731 C CA . GLU A 1 90 ? 13.492 0.232 -7.044 1.00 94.69 90 GLU A CA 1
ATOM 732 C C . GLU A 1 90 ? 12.029 0.285 -6.570 1.00 94.69 90 GLU A C 1
ATOM 734 O O . GLU A 1 90 ? 11.162 -0.416 -7.105 1.00 94.69 90 GLU A O 1
ATOM 739 N N . LEU A 1 91 ? 11.761 1.116 -5.561 1.00 95.50 91 LEU A N 1
ATOM 740 C CA . LEU A 1 91 ? 10.428 1.265 -4.989 1.00 95.50 91 LEU A CA 1
ATOM 741 C C . LEU A 1 91 ? 9.496 2.023 -5.952 1.00 95.50 91 LEU A C 1
ATOM 743 O O . LEU A 1 91 ? 9.969 2.815 -6.770 1.00 95.50 91 LEU A O 1
ATOM 747 N N . PRO A 1 92 ? 8.164 1.833 -5.862 1.00 95.69 92 PRO A N 1
ATOM 748 C CA . PRO A 1 92 ? 7.217 2.469 -6.780 1.00 95.69 92 PRO A CA 1
ATOM 749 C C . PRO A 1 92 ? 7.312 3.999 -6.826 1.00 95.69 92 PRO A C 1
ATOM 751 O O . PRO A 1 92 ? 7.206 4.576 -7.907 1.00 95.69 92 PRO A O 1
ATOM 754 N N . ASP A 1 93 ? 7.540 4.654 -5.684 1.00 96.31 93 ASP A N 1
ATOM 755 C CA . ASP A 1 93 ? 7.654 6.116 -5.608 1.00 96.31 93 ASP A CA 1
ATOM 756 C C . ASP A 1 93 ? 8.929 6.628 -6.293 1.00 96.31 93 ASP A C 1
ATOM 758 O O . ASP A 1 93 ? 8.861 7.567 -7.092 1.00 96.31 93 ASP A O 1
ATOM 762 N N . ASP A 1 94 ? 10.063 5.963 -6.056 1.00 96.75 94 ASP A N 1
ATOM 763 C CA . ASP A 1 94 ? 11.341 6.281 -6.704 1.00 96.75 94 ASP A CA 1
ATOM 764 C C . ASP A 1 94 ? 11.255 6.042 -8.214 1.00 96.75 94 ASP A C 1
ATOM 766 O O . ASP A 1 94 ? 11.615 6.912 -9.012 1.00 96.75 94 ASP A O 1
ATOM 770 N N . LYS A 1 95 ? 10.670 4.906 -8.619 1.00 97.12 95 LYS A N 1
ATOM 771 C CA . LYS A 1 95 ? 10.432 4.582 -10.028 1.00 97.12 95 LYS A CA 1
ATOM 772 C C . LYS A 1 95 ? 9.542 5.632 -10.680 1.00 97.12 95 LYS A C 1
ATOM 774 O O . LYS A 1 95 ? 9.869 6.128 -11.754 1.00 97.12 95 LYS A O 1
ATOM 779 N N . LYS A 1 96 ? 8.438 6.024 -10.038 1.00 97.31 96 LYS A N 1
ATOM 780 C CA . LYS A 1 96 ? 7.537 7.066 -10.546 1.00 97.31 96 LYS A CA 1
ATOM 781 C C . LYS A 1 96 ? 8.280 8.382 -10.760 1.00 97.31 96 LYS A C 1
ATOM 783 O O . LYS A 1 96 ? 8.126 8.979 -11.824 1.00 97.31 96 LYS A O 1
ATOM 788 N N . ALA A 1 97 ? 9.073 8.821 -9.782 1.00 97.50 97 ALA A N 1
ATOM 789 C CA . ALA A 1 97 ? 9.879 10.033 -9.898 1.00 97.50 97 ALA A CA 1
ATOM 790 C C . ALA A 1 97 ? 10.862 9.932 -11.074 1.00 97.50 97 ALA A C 1
ATOM 792 O O . ALA A 1 97 ? 10.871 10.801 -11.944 1.00 97.50 97 ALA A O 1
ATOM 793 N N . ARG A 1 98 ? 11.588 8.812 -11.191 1.00 97.25 98 ARG A N 1
ATOM 794 C CA . ARG A 1 98 ? 12.503 8.563 -12.310 1.00 97.25 98 ARG A CA 1
ATOM 795 C C . ARG A 1 98 ? 11.796 8.575 -13.665 1.00 97.25 98 ARG A C 1
ATOM 797 O O . ARG A 1 98 ? 12.323 9.150 -14.611 1.00 97.25 98 ARG A O 1
ATOM 804 N N . LEU A 1 99 ? 10.625 7.951 -13.790 1.00 96.12 99 LEU A N 1
ATOM 805 C CA . LEU A 1 99 ? 9.868 7.934 -15.046 1.00 96.12 99 LEU A CA 1
ATOM 806 C C . LEU A 1 99 ? 9.407 9.343 -15.458 1.00 96.12 99 LEU A C 1
ATOM 808 O O . LEU A 1 99 ? 9.419 9.667 -16.645 1.00 96.12 99 LEU A O 1
ATOM 812 N N . VAL A 1 100 ? 9.037 10.191 -14.497 1.00 96.88 100 VAL A N 1
ATOM 813 C CA . VAL A 1 100 ? 8.714 11.6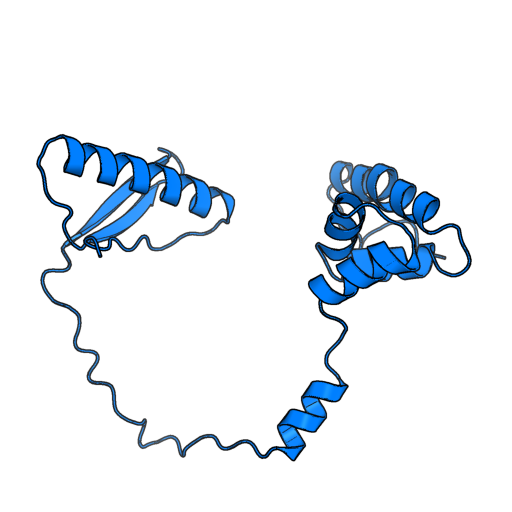02 -14.758 1.00 96.88 100 VAL A CA 1
ATOM 814 C C . VAL A 1 100 ? 9.962 12.364 -15.208 1.00 96.88 100 VAL A C 1
ATOM 816 O O . VAL A 1 100 ? 9.933 13.010 -16.254 1.00 96.88 100 VAL A O 1
ATOM 819 N N . ASP A 1 101 ? 11.064 12.242 -14.471 1.00 96.12 101 ASP A N 1
ATOM 820 C CA . ASP A 1 101 ? 12.272 13.040 -14.699 1.00 96.12 101 ASP A CA 1
ATOM 821 C C . ASP A 1 101 ? 13.037 12.624 -15.965 1.00 96.12 101 ASP A C 1
ATOM 823 O O . ASP A 1 101 ? 13.495 13.474 -16.728 1.00 96.12 101 ASP A O 1
ATOM 827 N N . VAL A 1 102 ? 13.174 11.318 -16.211 1.00 93.50 102 VAL A N 1
ATOM 828 C CA . VAL A 1 102 ? 13.995 10.772 -17.306 1.00 93.50 102 VAL A CA 1
ATOM 829 C C . VAL A 1 102 ? 13.212 10.663 -18.613 1.00 93.50 102 VAL A C 1
ATOM 831 O O . VAL A 1 102 ? 13.766 10.928 -19.678 1.00 93.50 102 VAL A O 1
ATOM 834 N N . LEU A 1 103 ? 11.935 10.267 -18.557 1.00 92.75 103 LEU A N 1
ATOM 835 C CA . LEU A 1 103 ? 11.111 10.047 -19.756 1.00 92.75 103 LEU A CA 1
ATOM 836 C C . LEU A 1 103 ? 10.119 11.188 -20.026 1.00 92.75 103 LEU A C 1
ATOM 838 O O . LEU A 1 103 ? 9.402 11.143 -21.027 1.00 92.75 103 LEU A O 1
ATOM 842 N N . GLY A 1 104 ? 10.058 12.206 -19.161 1.00 93.44 104 GLY A N 1
ATOM 843 C CA . GLY A 1 104 ? 9.151 13.344 -19.323 1.00 93.44 104 GLY A CA 1
ATOM 844 C C . GLY A 1 104 ? 7.671 12.959 -19.243 1.00 93.44 104 GLY A C 1
ATOM 845 O O . GLY A 1 104 ? 6.827 13.625 -19.852 1.00 93.44 104 GLY A O 1
ATOM 846 N N . LEU A 1 105 ? 7.351 11.859 -18.552 1.00 96.06 105 LEU A N 1
ATOM 847 C CA . LEU A 1 105 ? 5.973 11.406 -18.378 1.00 96.06 105 LEU A CA 1
ATOM 848 C C . LEU A 1 105 ? 5.215 12.319 -17.417 1.00 96.06 105 LEU A C 1
ATOM 850 O O . LEU A 1 105 ? 5.787 12.925 -16.511 1.00 96.06 105 LEU A O 1
ATOM 854 N N . SER A 1 106 ? 3.895 12.393 -17.586 1.00 96.56 106 SER A N 1
ATOM 855 C CA . SER A 1 106 ? 3.064 13.057 -16.588 1.00 96.56 106 SER A CA 1
ATOM 856 C C . SER A 1 106 ? 3.068 12.253 -15.281 1.00 96.56 106 SER A C 1
ATOM 858 O O . SER A 1 106 ? 3.184 11.025 -15.283 1.00 96.56 106 SER A O 1
ATOM 860 N N . ALA A 1 107 ? 2.881 12.932 -14.146 1.00 96.06 107 ALA A N 1
ATOM 861 C CA . ALA A 1 107 ? 2.770 12.259 -12.849 1.00 96.06 107 ALA A CA 1
ATOM 862 C C . ALA A 1 107 ? 1.606 11.250 -12.804 1.00 96.06 107 ALA A C 1
ATOM 864 O O . ALA A 1 107 ? 1.658 10.286 -12.038 1.00 96.06 107 ALA A O 1
ATOM 865 N N . TYR A 1 108 ? 0.570 11.479 -13.617 1.00 96.31 108 TYR A N 1
ATOM 866 C CA . TYR A 1 108 ? -0.547 10.560 -13.788 1.00 96.31 108 TYR A CA 1
ATOM 867 C C . TYR A 1 108 ? -0.108 9.291 -14.527 1.00 96.31 108 TYR A C 1
ATOM 869 O O . TYR A 1 108 ? -0.223 8.205 -13.963 1.00 96.31 108 TYR A O 1
ATOM 877 N N . ASP A 1 109 ? 0.473 9.418 -15.723 1.00 96.69 109 ASP A N 1
ATOM 878 C CA . ASP A 1 109 ? 0.901 8.264 -16.529 1.00 96.69 109 ASP A CA 1
ATOM 879 C C . ASP A 1 109 ? 1.923 7.412 -15.776 1.00 96.69 109 ASP A C 1
ATOM 881 O O . ASP A 1 109 ? 1.785 6.193 -15.690 1.00 96.69 109 ASP A O 1
ATOM 885 N N . ALA A 1 110 ? 2.900 8.061 -15.135 1.00 97.19 110 ALA A N 1
ATOM 886 C CA . ALA A 1 110 ? 3.881 7.374 -14.308 1.00 97.19 110 ALA A CA 1
ATOM 887 C C . ALA A 1 110 ? 3.212 6.598 -13.161 1.00 97.19 110 ALA A C 1
ATOM 889 O O . ALA A 1 110 ? 3.584 5.458 -12.911 1.00 97.19 110 ALA A O 1
ATOM 890 N N . SER A 1 111 ? 2.187 7.164 -12.506 1.00 97.19 111 SER A N 1
ATOM 891 C CA . SER A 1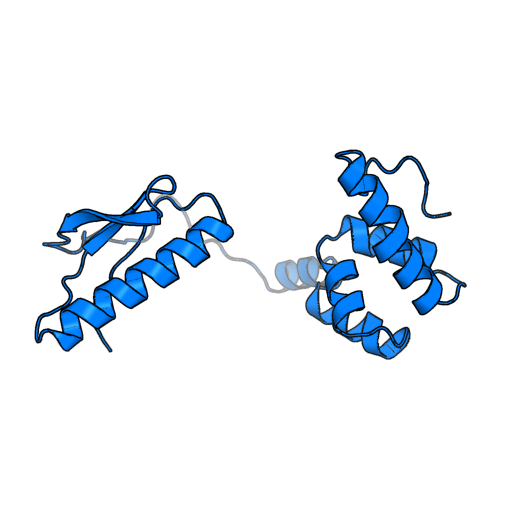 111 ? 1.454 6.467 -11.435 1.00 97.19 111 SER A CA 1
ATOM 892 C C . SER A 1 111 ? 0.687 5.235 -11.917 1.00 97.19 111 SER A C 1
ATOM 894 O O . SER A 1 111 ? 0.606 4.252 -11.185 1.00 97.19 111 SER A O 1
ATOM 896 N N . VAL A 1 112 ? 0.164 5.261 -13.147 1.00 96.62 112 VAL A N 1
ATOM 897 C CA . VAL A 1 112 ? -0.490 4.094 -13.751 1.00 96.62 112 VAL A CA 1
ATOM 898 C C . VAL A 1 112 ? 0.547 3.012 -14.047 1.00 96.62 112 VAL A C 1
ATOM 900 O O . VAL A 1 112 ? 0.334 1.851 -13.709 1.00 96.62 112 VAL A O 1
ATOM 903 N N . LEU A 1 113 ? 1.693 3.385 -14.618 1.00 97.31 113 LEU A N 1
ATOM 904 C CA . LEU A 1 113 ? 2.748 2.441 -14.992 1.00 97.31 113 LEU A CA 1
ATOM 905 C C . LEU A 1 113 ? 3.422 1.772 -13.789 1.00 97.31 113 LEU A C 1
ATOM 907 O O . LEU A 1 113 ? 3.847 0.629 -13.907 1.00 97.31 113 LEU A O 1
ATOM 911 N N . VAL A 1 114 ? 3.492 2.445 -12.635 1.00 97.06 114 VAL A N 1
ATOM 912 C CA . VAL A 1 114 ? 4.052 1.871 -11.395 1.00 97.06 114 VAL A CA 1
ATOM 913 C C . VAL A 1 114 ? 3.005 1.258 -10.461 1.00 97.06 114 VAL A C 1
ATOM 915 O O . VAL A 1 114 ? 3.343 0.872 -9.344 1.00 97.06 114 VAL A O 1
ATOM 918 N N . SER A 1 115 ? 1.739 1.184 -10.886 1.00 94.88 115 SER A N 1
ATOM 919 C CA . SER A 1 115 ? 0.650 0.651 -10.053 1.00 94.88 115 SER A CA 1
ATOM 920 C C . SER A 1 115 ? 0.870 -0.812 -9.664 1.00 94.88 115 SER A C 1
ATOM 922 O O . SER A 1 115 ? 0.576 -1.204 -8.536 1.00 94.88 115 SER A O 1
ATOM 924 N N . GLU A 1 116 ? 1.453 -1.594 -10.573 1.00 94.38 116 GLU A N 1
ATOM 925 C CA . GLU A 1 116 ? 1.857 -2.975 -10.346 1.00 94.38 116 GLU A CA 1
ATOM 926 C C . GLU A 1 116 ? 3.236 -3.223 -10.963 1.00 94.38 116 GLU A C 1
ATOM 928 O O . GLU A 1 116 ? 3.545 -2.745 -12.059 1.00 94.38 116 GLU A O 1
ATOM 933 N N . LYS A 1 117 ? 4.071 -4.014 -10.280 1.00 94.31 117 LYS A N 1
ATOM 934 C CA . LYS A 1 117 ? 5.424 -4.339 -10.753 1.00 94.31 117 LYS A CA 1
ATOM 935 C C . LYS A 1 117 ? 5.439 -4.953 -12.167 1.00 94.31 117 LYS A C 1
ATOM 937 O O . LYS A 1 117 ? 6.252 -4.497 -12.968 1.00 94.31 117 LYS A O 1
ATOM 942 N N . PRO A 1 118 ? 4.557 -5.908 -12.528 1.00 96.06 118 PRO A N 1
ATOM 943 C CA . PRO A 1 118 ? 4.538 -6.466 -13.880 1.00 96.06 118 PRO A CA 1
ATOM 944 C C . PRO A 1 118 ? 4.254 -5.431 -14.979 1.00 96.06 118 PRO A C 1
ATOM 946 O O . PRO A 1 118 ? 4.829 -5.521 -16.062 1.00 96.06 118 PRO A O 1
ATOM 949 N N . ILE A 1 119 ? 3.421 -4.419 -14.703 1.00 96.88 119 ILE A N 1
ATOM 950 C CA . ILE A 1 119 ? 3.136 -3.328 -15.651 1.00 96.88 119 ILE A CA 1
ATOM 951 C C . ILE A 1 119 ? 4.391 -2.481 -15.862 1.00 96.88 119 ILE A C 1
ATOM 953 O O . ILE A 1 119 ? 4.757 -2.205 -17.006 1.00 96.88 119 ILE A O 1
ATOM 957 N N . ALA A 1 120 ? 5.072 -2.114 -14.773 1.00 96.69 120 ALA A N 1
ATOM 958 C CA . ALA A 1 120 ? 6.310 -1.347 -14.836 1.00 96.69 120 ALA A CA 1
ATOM 959 C C . ALA A 1 120 ? 7.392 -2.100 -15.624 1.00 96.69 120 ALA A C 1
ATOM 961 O O . ALA A 1 120 ? 7.978 -1.546 -16.552 1.00 96.69 120 ALA A O 1
ATOM 962 N N . ASP A 1 121 ? 7.603 -3.380 -15.305 1.00 95.94 121 ASP A N 1
ATOM 963 C CA . ASP A 1 121 ? 8.599 -4.229 -15.963 1.00 95.94 121 ASP A CA 1
ATOM 964 C C . ASP A 1 121 ? 8.292 -4.406 -17.465 1.00 95.94 121 ASP A C 1
ATOM 966 O O . ASP A 1 121 ? 9.206 -4.394 -18.294 1.00 95.94 121 ASP A O 1
ATOM 970 N N . TYR A 1 122 ? 7.012 -4.539 -17.837 1.00 97.31 122 TYR A N 1
ATOM 971 C CA . TYR A 1 122 ? 6.582 -4.604 -19.237 1.00 97.31 122 TYR A CA 1
ATOM 972 C C . TYR A 1 122 ? 6.851 -3.281 -19.963 1.00 97.31 122 TYR A C 1
ATOM 974 O O . TYR A 1 122 ? 7.453 -3.267 -21.037 1.00 97.31 122 TYR A O 1
ATOM 982 N N . PHE A 1 123 ? 6.438 -2.158 -19.373 1.00 97.44 123 PHE A N 1
ATOM 983 C CA . PHE A 1 123 ? 6.618 -0.835 -19.960 1.00 97.44 123 PHE A CA 1
ATOM 984 C C . PHE A 1 123 ? 8.091 -0.490 -20.186 1.00 97.44 123 PHE A C 1
ATOM 986 O O . PHE A 1 123 ? 8.431 0.005 -21.257 1.00 97.44 123 PHE A O 1
ATOM 993 N N . GLU A 1 124 ? 8.973 -0.774 -19.227 1.00 95.44 124 GLU A N 1
ATOM 994 C CA . GLU A 1 124 ? 10.398 -0.459 -19.373 1.00 95.44 124 GLU A CA 1
ATOM 995 C C . GLU A 1 124 ? 11.048 -1.227 -20.529 1.00 95.44 124 GLU A C 1
ATOM 997 O O . GLU A 1 124 ? 11.876 -0.667 -21.249 1.00 95.44 124 GLU A O 1
ATOM 1002 N N . LYS A 1 125 ? 10.620 -2.471 -20.773 1.00 96.75 125 LYS A N 1
ATOM 1003 C CA . LYS A 1 125 ? 11.033 -3.232 -21.958 1.00 96.75 125 LYS A CA 1
ATOM 1004 C C . LYS A 1 125 ? 10.490 -2.620 -23.248 1.00 96.75 125 LYS A C 1
ATOM 1006 O O . LYS A 1 125 ? 11.240 -2.487 -24.210 1.00 96.75 125 LYS A O 1
ATOM 1011 N N . VAL A 1 126 ? 9.225 -2.188 -23.265 1.00 96.19 126 VAL A N 1
ATOM 1012 C CA . VAL A 1 126 ? 8.644 -1.512 -24.438 1.00 96.19 126 VAL A CA 1
ATOM 1013 C C . VAL A 1 126 ? 9.362 -0.195 -24.730 1.00 96.19 126 VAL A C 1
ATOM 1015 O O . VAL A 1 126 ? 9.627 0.106 -25.890 1.00 96.19 126 VAL A O 1
ATOM 1018 N N . ALA A 1 127 ? 9.681 0.591 -23.703 1.00 95.81 127 ALA A N 1
ATOM 1019 C CA . ALA A 1 127 ? 10.312 1.899 -23.837 1.00 95.81 127 ALA A CA 1
ATOM 1020 C C . ALA A 1 127 ? 11.810 1.822 -24.187 1.00 95.81 127 ALA A C 1
ATOM 1022 O O . ALA A 1 127 ? 12.385 2.821 -24.622 1.00 95.81 127 ALA A O 1
ATOM 1023 N N . ALA A 1 128 ? 12.454 0.661 -24.027 1.00 94.25 128 ALA A N 1
ATOM 1024 C CA . ALA A 1 128 ? 13.879 0.484 -24.282 1.00 94.25 128 ALA A CA 1
ATOM 1025 C C . ALA A 1 128 ? 14.249 0.852 -25.733 1.00 94.25 128 ALA A C 1
ATOM 1027 O O . ALA A 1 128 ? 13.881 0.172 -26.689 1.00 94.25 128 ALA A O 1
ATOM 1028 N N . GLY A 1 129 ? 14.991 1.952 -25.900 1.00 90.31 129 GLY A N 1
ATOM 1029 C CA . GLY A 1 129 ? 15.406 2.460 -27.213 1.00 90.31 129 GLY A CA 1
ATOM 1030 C C . GLY A 1 129 ? 14.281 3.089 -28.048 1.00 90.31 129 GLY A C 1
ATOM 1031 O O . GLY A 1 129 ? 14.472 3.309 -29.243 1.00 90.31 129 GLY A O 1
ATOM 1032 N N . ARG A 1 130 ? 13.119 3.375 -27.445 1.00 93.56 130 ARG A N 1
ATOM 1033 C CA . ARG A 1 130 ? 11.941 3.969 -28.098 1.00 93.56 130 ARG A CA 1
ATOM 1034 C C . ARG A 1 130 ? 11.545 5.284 -27.412 1.00 93.56 130 ARG A C 1
ATOM 1036 O O . ARG A 1 130 ? 12.083 5.646 -26.369 1.00 93.56 130 ARG A O 1
ATOM 1043 N N . ASP A 1 131 ? 10.600 6.015 -28.002 1.00 94.12 131 ASP A N 1
ATOM 1044 C CA . ASP A 1 131 ? 10.018 7.204 -27.366 1.00 94.12 131 ASP A CA 1
ATOM 1045 C C . ASP A 1 131 ? 9.187 6.784 -26.141 1.00 94.12 131 ASP A C 1
ATOM 1047 O O . ASP A 1 131 ? 8.174 6.091 -26.271 1.00 94.12 131 ASP A O 1
ATOM 1051 N N . GLY A 1 132 ? 9.625 7.198 -24.947 1.00 93.69 132 GLY A N 1
ATOM 1052 C CA . GLY A 1 132 ? 9.007 6.800 -23.681 1.00 93.69 132 GLY A CA 1
ATOM 1053 C C . GLY A 1 132 ? 7.558 7.266 -23.533 1.00 93.69 132 GLY A C 1
ATOM 1054 O O . GLY A 1 132 ? 6.740 6.545 -22.963 1.00 93.69 132 GLY A O 1
ATOM 1055 N N . LYS A 1 133 ? 7.202 8.425 -24.097 1.00 94.75 133 LYS A N 1
ATOM 1056 C CA . LYS A 1 133 ? 5.838 8.960 -24.039 1.00 94.75 133 LYS A CA 1
ATOM 1057 C C . LYS A 1 133 ? 4.910 8.203 -24.980 1.00 94.75 133 LYS A C 1
ATOM 1059 O O . LYS A 1 133 ? 3.778 7.897 -24.611 1.00 94.75 133 LYS A O 1
ATOM 1064 N N . LEU A 1 134 ? 5.384 7.870 -26.179 1.00 95.94 134 LEU A N 1
ATOM 1065 C CA . LEU A 1 134 ? 4.634 7.036 -27.113 1.00 95.94 134 LEU A CA 1
ATOM 1066 C C . LEU A 1 134 ? 4.423 5.626 -26.547 1.00 95.94 134 LEU A C 1
ATOM 1068 O O . LEU A 1 134 ? 3.302 5.121 -26.584 1.00 95.94 134 LEU A O 1
ATOM 1072 N N . ALA A 1 135 ? 5.469 5.029 -25.969 1.00 96.75 135 ALA A N 1
ATOM 1073 C CA . ALA A 1 135 ? 5.385 3.740 -25.290 1.00 96.75 135 ALA A CA 1
ATOM 1074 C C . ALA A 1 135 ? 4.377 3.776 -24.131 1.00 96.75 135 ALA A C 1
ATOM 1076 O O . ALA A 1 135 ? 3.528 2.892 -24.033 1.00 96.75 135 ALA A O 1
ATOM 1077 N N . ALA A 1 136 ? 4.417 4.819 -23.294 1.00 96.88 136 ALA A N 1
ATOM 1078 C CA . ALA A 1 136 ? 3.505 4.973 -22.163 1.00 96.88 136 ALA A CA 1
ATOM 1079 C C . ALA A 1 136 ? 2.053 5.079 -22.637 1.00 96.88 136 ALA A C 1
ATOM 1081 O O . ALA A 1 136 ? 1.191 4.354 -22.148 1.00 96.88 136 ALA A O 1
ATOM 1082 N N . ASN A 1 137 ? 1.793 5.919 -23.642 1.00 96.25 137 ASN A N 1
ATOM 1083 C CA . ASN A 1 137 ? 0.458 6.081 -24.210 1.00 96.25 137 ASN A CA 1
ATOM 1084 C C . ASN A 1 137 ? -0.105 4.764 -24.749 1.00 96.25 137 ASN A C 1
ATOM 1086 O O . ASN A 1 137 ? -1.275 4.475 -24.504 1.00 96.25 137 ASN A O 1
ATOM 1090 N N . TRP A 1 138 ? 0.712 3.978 -25.452 1.00 96.69 138 TRP A N 1
ATOM 1091 C CA . TRP A 1 138 ? 0.287 2.695 -26.007 1.00 96.69 138 TRP A CA 1
ATOM 1092 C C . TRP A 1 138 ? 0.040 1.649 -24.915 1.00 96.69 138 TRP A C 1
ATOM 1094 O O . TRP A 1 138 ? -0.991 0.977 -24.916 1.00 96.69 138 TRP A O 1
ATOM 1104 N N . VAL A 1 139 ? 0.944 1.539 -23.935 1.00 97.12 139 VAL A N 1
ATOM 1105 C CA . VAL A 1 139 ? 0.764 0.603 -22.815 1.00 97.12 139 VAL A CA 1
ATOM 1106 C C . VAL A 1 139 ? -0.501 0.953 -22.027 1.00 97.12 139 VAL A C 1
ATOM 1108 O O . VAL A 1 139 ? -1.329 0.078 -21.787 1.00 97.12 139 VAL A O 1
ATOM 1111 N N . ILE A 1 140 ? -0.689 2.226 -21.671 1.00 96.38 140 ILE A N 1
ATOM 1112 C CA . ILE A 1 140 ? -1.803 2.674 -20.826 1.00 96.38 140 ILE A CA 1
ATOM 1113 C C . ILE A 1 140 ? -3.143 2.592 -21.561 1.00 96.38 140 ILE A C 1
ATOM 1115 O O . ILE A 1 140 ? -4.092 1.998 -21.049 1.00 96.38 140 ILE A O 1
ATOM 1119 N N . ASN A 1 141 ? -3.248 3.201 -22.744 1.00 95.38 141 ASN A N 1
ATOM 1120 C CA . ASN A 1 141 ? -4.545 3.386 -23.397 1.00 95.38 141 ASN A CA 1
ATOM 1121 C C . ASN A 1 141 ? -4.959 2.172 -24.232 1.00 95.38 141 ASN A C 1
ATOM 1123 O O . ASN A 1 141 ? -6.138 1.808 -24.235 1.00 95.38 141 ASN A O 1
ATOM 1127 N N . ASP A 1 142 ? -4.009 1.537 -24.922 1.00 95.06 142 ASP A N 1
ATOM 1128 C CA . ASP A 1 142 ? -4.298 0.424 -25.822 1.00 95.06 142 ASP A CA 1
ATOM 1129 C C . ASP A 1 142 ? -4.165 -0.917 -25.099 1.00 95.06 142 ASP A C 1
ATOM 1131 O O . ASP A 1 142 ? -5.155 -1.634 -24.948 1.00 95.06 142 ASP A O 1
ATOM 1135 N N . LEU A 1 143 ? -2.967 -1.262 -24.617 1.00 96.00 143 LEU A N 1
ATOM 1136 C CA . LEU A 1 143 ? -2.704 -2.597 -24.073 1.00 96.00 143 LEU A CA 1
ATOM 1137 C C . LEU A 1 143 ? -3.508 -2.869 -22.797 1.00 96.00 143 LEU A C 1
ATOM 1139 O O . LEU A 1 143 ? -4.319 -3.796 -22.781 1.00 96.00 143 LEU A O 1
ATOM 1143 N N . LEU A 1 144 ? -3.337 -2.056 -21.749 1.00 95.69 144 LEU A N 1
ATOM 1144 C CA . LEU A 1 144 ? -4.061 -2.240 -20.484 1.00 95.69 144 LEU A CA 1
ATOM 1145 C C . LEU A 1 144 ? -5.579 -2.119 -20.682 1.00 95.69 144 LEU A C 1
ATOM 1147 O O . LEU A 1 144 ? -6.349 -2.885 -20.098 1.00 95.69 144 LEU A O 1
ATOM 1151 N N . GLY A 1 145 ? -6.017 -1.218 -21.566 1.00 93.88 145 GLY A N 1
ATOM 1152 C CA . GLY A 1 145 ? -7.422 -1.076 -21.939 1.00 93.88 145 GLY A CA 1
ATOM 1153 C C . GLY A 1 145 ? -8.013 -2.346 -22.564 1.00 93.88 145 GLY A C 1
ATOM 1154 O O . GLY A 1 145 ? -9.127 -2.746 -22.215 1.00 93.88 145 GLY A O 1
ATOM 1155 N N . GLN A 1 146 ? -7.284 -3.003 -23.470 1.00 95.31 146 GLN A N 1
ATOM 1156 C CA . GLN A 1 146 ? -7.727 -4.252 -24.099 1.00 95.31 146 GLN A CA 1
ATOM 1157 C C . GLN A 1 146 ? -7.638 -5.454 -23.156 1.00 95.31 146 GLN A C 1
ATOM 1159 O O . GLN A 1 146 ? -8.543 -6.288 -23.155 1.00 95.31 146 GLN A O 1
ATOM 1164 N N . LEU A 1 147 ? -6.596 -5.533 -22.327 1.00 95.44 147 LEU A N 1
ATOM 1165 C CA . LEU A 1 147 ? -6.452 -6.592 -21.327 1.00 95.44 147 LEU A CA 1
ATOM 1166 C C . LEU A 1 147 ? -7.607 -6.569 -20.326 1.00 95.44 147 LEU A C 1
ATOM 1168 O O . LEU A 1 147 ? -8.246 -7.598 -20.114 1.00 95.44 147 LEU A O 1
ATOM 1172 N N . ASN A 1 148 ? -7.972 -5.385 -19.830 1.00 94.00 148 ASN A N 1
ATOM 1173 C CA . ASN A 1 148 ? -9.125 -5.220 -18.950 1.00 94.00 148 ASN A CA 1
ATOM 1174 C C . ASN A 1 148 ? -10.436 -5.687 -19.618 1.00 94.00 148 ASN A C 1
ATOM 1176 O O . ASN A 1 148 ? -11.204 -6.442 -19.026 1.00 94.00 148 ASN A O 1
ATOM 1180 N N . LYS A 1 149 ? -10.672 -5.330 -20.893 1.00 93.62 149 LYS A N 1
ATOM 1181 C CA . LYS A 1 149 ? -11.844 -5.815 -21.657 1.00 93.62 149 LYS A CA 1
ATOM 1182 C C . LYS A 1 149 ? -11.856 -7.334 -21.835 1.00 93.62 149 LYS A C 1
ATOM 1184 O O . LYS A 1 149 ? -12.926 -7.933 -21.872 1.00 93.62 149 LYS A O 1
ATOM 1189 N N . ALA A 1 150 ? -10.681 -7.942 -21.963 1.00 93.94 150 ALA A N 1
ATOM 1190 C CA . ALA A 1 150 ? -10.516 -9.384 -22.085 1.00 93.94 150 ALA A CA 1
ATOM 1191 C C . ALA A 1 150 ? -10.495 -10.116 -20.729 1.00 93.94 150 ALA A C 1
ATOM 1193 O O . ALA A 1 150 ? -10.409 -11.343 -20.724 1.00 93.94 150 ALA A O 1
ATOM 1194 N N . GLY A 1 151 ? -10.550 -9.395 -19.601 1.00 93.56 151 GLY A N 1
ATOM 1195 C CA . GLY A 1 151 ? -10.412 -9.968 -18.261 1.00 93.56 151 GLY A CA 1
ATOM 1196 C C . GLY A 1 151 ? -9.043 -10.607 -18.012 1.00 93.56 151 GLY A C 1
ATOM 1197 O O . GLY A 1 151 ? -8.961 -11.608 -17.306 1.00 93.56 151 GLY A O 1
ATOM 1198 N N . LYS A 1 152 ? -7.990 -10.075 -18.641 1.00 93.75 152 LYS A N 1
ATOM 1199 C CA . LYS A 1 152 ? -6.605 -10.544 -18.519 1.00 93.75 152 LYS A CA 1
ATOM 1200 C C . LYS A 1 152 ? -5.748 -9.504 -17.806 1.00 93.75 152 LYS A C 1
ATOM 1202 O O . LYS A 1 152 ? -6.033 -8.312 -17.874 1.00 93.75 152 LYS A O 1
ATOM 1207 N N . ASP A 1 153 ? -4.685 -9.968 -17.168 1.00 93.25 153 ASP A N 1
ATOM 1208 C CA . ASP A 1 153 ? -3.613 -9.128 -16.642 1.00 93.25 153 ASP A CA 1
ATOM 1209 C C . ASP A 1 153 ? -2.465 -8.995 -17.661 1.00 93.25 153 ASP A C 1
ATOM 1211 O O . ASP A 1 153 ? -2.476 -9.596 -18.741 1.00 93.25 153 ASP A O 1
ATOM 1215 N N . ILE A 1 154 ? -1.480 -8.164 -17.319 1.00 95.12 154 ILE A N 1
ATOM 1216 C CA . ILE A 1 154 ? -0.297 -7.918 -18.150 1.00 95.12 154 ILE A CA 1
ATOM 1217 C C . ILE A 1 154 ? 0.629 -9.140 -18.240 1.00 95.12 154 ILE A C 1
ATOM 1219 O O . ILE A 1 154 ? 1.321 -9.304 -19.241 1.00 95.12 154 ILE A O 1
ATOM 1223 N N . GLU A 1 155 ? 0.621 -10.023 -17.238 1.00 93.69 155 GLU A N 1
ATOM 1224 C CA . GLU A 1 155 ? 1.424 -11.253 -17.239 1.00 93.69 155 GLU A CA 1
ATOM 1225 C C . GLU A 1 155 ? 0.892 -12.273 -18.256 1.00 93.69 155 GLU A C 1
ATOM 1227 O O . GLU A 1 155 ? 1.659 -13.027 -18.850 1.00 93.69 155 GLU A O 1
ATOM 1232 N N . ASN A 1 156 ? -0.417 -12.246 -18.515 1.00 93.00 156 ASN A N 1
ATOM 1233 C CA . ASN A 1 156 ? -1.113 -13.070 -19.499 1.00 93.00 156 ASN A CA 1
ATOM 1234 C C . ASN A 1 156 ? -1.386 -12.325 -20.818 1.00 93.00 156 ASN A C 1
ATOM 1236 O O . ASN A 1 156 ? -2.281 -12.707 -21.593 1.00 93.00 156 ASN A O 1
ATOM 1240 N N . ALA A 1 157 ? -0.640 -11.250 -21.084 1.00 91.81 157 ALA A N 1
ATOM 1241 C CA . ALA A 1 157 ? -0.762 -10.506 -22.324 1.00 91.81 157 ALA A CA 1
ATOM 1242 C C . ALA A 1 157 ? -0.389 -11.390 -23.532 1.00 91.81 157 ALA A C 1
ATOM 1244 O O . ALA A 1 157 ? 0.643 -12.058 -23.525 1.00 91.81 157 ALA A O 1
ATOM 1245 N N . PRO A 1 158 ? -1.201 -11.402 -24.607 1.00 92.00 158 PRO A N 1
ATOM 1246 C CA . PRO A 1 158 ? -0.899 -12.182 -25.810 1.00 92.00 158 PRO A CA 1
ATOM 1247 C C . PRO A 1 158 ? 0.207 -11.552 -26.672 1.00 92.00 158 PRO A C 1
ATOM 1249 O O . PRO A 1 158 ? 0.610 -12.142 -27.671 1.00 92.00 158 PRO A O 1
ATOM 1252 N N . VAL A 1 159 ? 0.645 -10.343 -26.322 1.00 92.25 159 VAL A N 1
ATOM 1253 C CA . VAL A 1 159 ? 1.694 -9.585 -27.002 1.00 92.25 159 VAL A CA 1
ATOM 1254 C C . VAL A 1 159 ? 2.841 -9.432 -26.014 1.00 92.25 159 VAL A C 1
ATOM 1256 O O . VAL A 1 159 ? 2.603 -9.091 -24.856 1.00 92.25 159 VAL A O 1
ATOM 1259 N N . SER A 1 160 ? 4.058 -9.729 -26.461 1.00 93.38 160 SER A N 1
ATOM 1260 C CA . SER A 1 160 ? 5.265 -9.545 -25.663 1.00 93.38 160 SER A CA 1
ATOM 1261 C C . SER A 1 160 ? 5.791 -8.107 -25.812 1.00 93.38 160 SER A C 1
ATOM 1263 O O . SER A 1 160 ? 5.405 -7.402 -26.748 1.00 93.38 160 SER A O 1
ATOM 1265 N N . PRO A 1 161 ? 6.624 -7.621 -24.878 1.00 92.88 161 PRO A N 1
ATOM 1266 C CA . PRO A 1 161 ? 7.119 -6.245 -24.922 1.00 92.88 161 PRO A CA 1
ATOM 1267 C C . PRO A 1 161 ? 8.199 -5.976 -25.999 1.00 92.88 161 PRO A C 1
ATOM 1269 O O . PRO A 1 161 ? 8.517 -4.807 -26.251 1.00 92.88 161 PRO A O 1
ATOM 1272 N N . GLU A 1 162 ? 8.764 -7.023 -26.616 1.00 88.50 162 GLU A N 1
ATOM 1273 C CA . GLU A 1 162 ? 9.728 -6.959 -27.734 1.00 88.50 162 GLU A CA 1
ATOM 1274 C C . GLU A 1 162 ? 9.080 -6.571 -29.070 1.00 88.50 162 GLU A C 1
ATOM 1276 O O . GLU A 1 162 ? 9.570 -5.580 -29.667 1.00 88.50 162 GLU A O 1
#

Sequence (162 aa):
FGTRCEIKNMNSIRFIGQAIEYEARRQIAILEDGGKIDQETRLFDPNKGETRSMRSKEEAHDYRYFPDPDLLPLEFDQAYVDALAKDLPELPDDKKARLVDVLGLSAYDASVLVSEKPIADYFEKVAAGRDGKLAANWVINDLLGQLNKAGKDIENAPVSPE

Foldseek 3Di:
DAADEAEDDDDDPVLVVLAVVQVVVVCVVCVVVVHGDAHFYWYADPVVSHIDGDDGCPDDDPPVDDPDPVDDDDDDDVVNVVVVVVVDDDALVNQLVCCCVVLVDDSVLSCVCSVDPLSVVLLCLLPVVHRSHVSSCCSPPPQVVVCVVVVHDSVPGPDGSD

Secondary structure (DSSP, 8-state):
-PPPPEEE----HHHHHHHHHHHHHHHHHHHHTT-----EEEEEETTTTEEEEEEE-SS---------TTS------HHHHHHHHHHPPPPHHHHHHHHHHHH---HHHHHHHTSSHHHHHHHHHHHTTS-HHHHHHIIIIIIHHHHHHTT--STT-SS---